Protein AF-A0A2M9BBR5-F1 (afdb_monomer_lite)

Radius of gyration: 17.75 Å; chains: 1; bounding box: 54×24×50 Å

Sequence (136 aa):
MTGSTADRLRLAILVIWIAGFLIGTASHVLDLIAGGADTYGEFPTALRVFWLSLTALDPLTVVLLLFRKRAGIVLGLVVILADIAVNWTVFFTIGGNPLFGVVNQTVFAVVLLATAPALWRWFRSAQEQRRRPPQA

Structure (mmCIF, N/CA/C/O backbone):
data_AF-A0A2M9BBR5-F1
#
_entry.id   AF-A0A2M9BBR5-F1
#
loop_
_atom_site.group_PDB
_atom_site.id
_atom_site.type_symbol
_atom_site.label_atom_id
_atom_site.label_alt_id
_atom_site.label_comp_id
_atom_site.label_asym_id
_atom_site.label_entity_id
_atom_site.label_seq_id
_atom_site.pdbx_PDB_ins_code
_atom_site.Cartn_x
_atom_site.Cartn_y
_atom_site.Cartn_z
_atom_site.occupancy
_atom_site.B_iso_or_equiv
_atom_site.auth_seq_id
_atom_site.auth_comp_id
_atom_site.auth_asym_id
_atom_site.auth_atom_id
_atom_site.pdbx_PDB_model_num
ATOM 1 N N . MET A 1 1 ? -28.497 8.637 16.618 1.00 43.62 1 MET A N 1
ATOM 2 C CA . MET A 1 1 ? -27.734 8.722 15.349 1.00 43.62 1 MET A CA 1
ATOM 3 C C . MET A 1 1 ? -26.355 9.359 15.572 1.00 43.62 1 MET A C 1
ATOM 5 O O . MET A 1 1 ? -26.015 10.345 14.934 1.00 43.62 1 MET A O 1
ATOM 9 N N . THR A 1 2 ? -25.524 8.800 16.456 1.00 47.88 2 THR A N 1
ATOM 10 C CA . THR A 1 2 ? -24.171 9.316 16.734 1.00 47.88 2 THR A CA 1
ATOM 11 C C . THR A 1 2 ? -23.159 8.187 16.604 1.00 47.88 2 THR A C 1
ATOM 13 O O . THR A 1 2 ? -22.698 7.631 17.596 1.00 47.88 2 THR A O 1
ATOM 16 N N . GLY A 1 3 ? -22.790 7.843 15.368 1.00 58.22 3 GLY A N 1
ATOM 17 C CA . GLY A 1 3 ? -21.435 7.336 15.165 1.00 58.22 3 GLY A CA 1
ATOM 18 C C . GLY A 1 3 ? -20.502 8.434 15.668 1.00 58.22 3 GLY A C 1
ATOM 19 O O . GLY A 1 3 ? -20.572 9.564 15.173 1.00 58.22 3 GLY A O 1
ATOM 20 N N . SER A 1 4 ? -19.750 8.155 16.732 1.00 78.75 4 SER A N 1
ATOM 21 C CA . SER A 1 4 ? -18.886 9.147 17.372 1.00 78.75 4 SER A CA 1
ATOM 22 C C . SER A 1 4 ? -17.920 9.726 16.329 1.00 78.75 4 SER A C 1
ATOM 24 O O . SER A 1 4 ? -17.573 9.046 15.363 1.00 78.75 4 SER A O 1
ATOM 26 N N . THR A 1 5 ? -17.454 10.969 16.479 1.00 87.62 5 THR A N 1
ATOM 27 C CA . THR A 1 5 ? -16.432 11.544 15.576 1.00 87.62 5 THR A CA 1
ATOM 28 C C . THR A 1 5 ? -15.226 10.606 15.396 1.00 87.62 5 THR A C 1
ATOM 30 O O . THR A 1 5 ? -14.657 10.534 14.310 1.00 87.62 5 THR A O 1
ATOM 33 N N . ALA A 1 6 ? -14.907 9.801 16.415 1.00 86.44 6 ALA A N 1
ATOM 34 C CA . ALA A 1 6 ? -13.885 8.764 16.348 1.00 86.44 6 ALA A CA 1
ATOM 35 C C . ALA A 1 6 ? -14.209 7.629 15.356 1.00 86.44 6 ALA A C 1
ATOM 37 O O . ALA A 1 6 ? -13.303 7.135 14.691 1.00 86.44 6 ALA A O 1
ATOM 38 N N . ASP A 1 7 ? -15.471 7.217 15.213 1.00 87.81 7 ASP A N 1
ATOM 39 C CA . ASP A 1 7 ? -15.871 6.195 14.236 1.00 87.81 7 ASP A CA 1
ATOM 40 C C . ASP A 1 7 ? -15.806 6.723 12.804 1.00 87.81 7 ASP A C 1
ATOM 42 O O . ASP A 1 7 ? -15.334 6.014 11.916 1.00 87.81 7 ASP A O 1
ATOM 46 N N . ARG A 1 8 ? -16.177 7.994 12.588 1.00 93.12 8 ARG A N 1
ATOM 47 C CA . ARG A 1 8 ? -15.964 8.668 11.295 1.00 93.12 8 ARG A CA 1
ATOM 48 C C . ARG A 1 8 ? -14.480 8.753 10.942 1.00 93.12 8 ARG A C 1
ATOM 50 O O . ARG A 1 8 ? -14.115 8.454 9.812 1.00 93.12 8 ARG A O 1
ATOM 57 N N . LEU A 1 9 ? -13.627 9.087 11.912 1.00 95.19 9 LEU A N 1
ATOM 58 C CA . LEU A 1 9 ? -12.175 9.116 11.719 1.00 95.19 9 LEU A CA 1
ATOM 59 C C . LEU A 1 9 ? -11.618 7.731 11.353 1.00 95.19 9 LEU A C 1
ATOM 61 O O . LEU A 1 9 ? -10.830 7.613 10.423 1.00 95.19 9 LEU A O 1
ATOM 65 N N . ARG A 1 10 ? -12.042 6.668 12.045 1.00 95.69 10 ARG A N 1
ATOM 66 C CA . ARG A 1 10 ? -11.601 5.291 11.749 1.00 95.69 10 ARG A CA 1
ATOM 67 C C . ARG A 1 10 ? -12.072 4.812 10.380 1.00 95.69 10 ARG A C 1
ATOM 69 O O . ARG A 1 10 ? -11.323 4.124 9.692 1.00 95.69 10 ARG A O 1
ATOM 76 N N . LEU A 1 11 ? -13.284 5.194 9.977 1.00 96.19 11 LEU A N 1
ATOM 77 C CA . LEU A 1 11 ? -13.776 4.932 8.630 1.00 96.19 11 LEU A CA 1
ATOM 78 C C . LEU A 1 11 ? -12.943 5.682 7.585 1.00 96.19 11 LEU A C 1
ATOM 80 O O . LEU A 1 11 ? -12.541 5.071 6.604 1.00 96.19 11 LEU A O 1
ATOM 84 N N . ALA A 1 12 ? -12.629 6.959 7.815 1.00 98.06 12 ALA A N 1
ATOM 85 C CA . ALA A 1 12 ? -11.760 7.726 6.925 1.00 98.06 12 ALA A CA 1
ATOM 86 C C . ALA A 1 12 ? -10.369 7.084 6.799 1.00 98.06 12 ALA A C 1
ATOM 88 O O . ALA A 1 12 ? -9.879 6.913 5.689 1.00 98.06 12 ALA A O 1
ATOM 89 N N . ILE A 1 13 ? -9.776 6.635 7.911 1.00 98.12 13 ILE A N 1
ATOM 90 C CA . ILE A 1 13 ? -8.518 5.871 7.911 1.00 98.12 13 ILE A CA 1
ATOM 91 C C . ILE A 1 13 ? -8.648 4.613 7.045 1.00 98.12 13 ILE A C 1
ATOM 93 O O . ILE A 1 13 ? -7.803 4.374 6.190 1.00 98.12 13 ILE A O 1
ATOM 97 N N . LEU A 1 14 ? -9.710 3.821 7.226 1.00 98.38 14 LEU A N 1
ATOM 98 C CA . LEU A 1 14 ? -9.936 2.617 6.423 1.00 98.38 14 LEU A CA 1
ATOM 99 C C . LEU A 1 14 ? -10.073 2.939 4.927 1.00 98.38 14 LEU A C 1
ATOM 101 O O . LEU A 1 14 ? -9.511 2.229 4.099 1.00 98.38 14 LEU A O 1
ATOM 105 N N . VAL A 1 15 ? -10.793 4.008 4.584 1.00 98.50 15 VAL A N 1
ATOM 106 C CA . VAL A 1 15 ? -10.943 4.467 3.196 1.00 98.50 15 VAL A CA 1
ATOM 107 C C . VAL A 1 15 ? -9.597 4.889 2.614 1.00 98.50 15 VAL A C 1
ATOM 109 O O . VAL A 1 15 ? -9.304 4.516 1.486 1.00 98.50 15 VAL A O 1
ATOM 112 N N . ILE A 1 16 ? -8.756 5.591 3.379 1.00 98.56 16 ILE A N 1
ATOM 113 C CA . ILE A 1 16 ? -7.401 5.970 2.950 1.00 98.56 16 ILE A CA 1
ATOM 114 C C . ILE A 1 16 ? -6.551 4.726 2.666 1.00 98.56 16 ILE A C 1
ATOM 116 O O . ILE A 1 16 ? -5.891 4.672 1.632 1.00 98.56 16 ILE A O 1
ATOM 120 N N . TRP A 1 17 ? -6.596 3.709 3.536 1.00 98.62 17 TRP A N 1
ATOM 121 C CA . TRP A 1 17 ? -5.889 2.444 3.301 1.00 98.62 17 TRP A CA 1
ATOM 122 C C . TRP A 1 17 ? -6.363 1.775 2.010 1.00 98.62 17 TRP A C 1
ATOM 124 O O . TRP A 1 17 ? -5.547 1.418 1.169 1.00 98.62 17 TRP A O 1
ATOM 134 N N . ILE A 1 18 ? -7.681 1.631 1.840 1.00 98.75 18 ILE A N 1
ATOM 135 C CA . ILE A 1 18 ? -8.266 1.001 0.650 1.00 98.75 18 ILE A CA 1
ATOM 136 C C . ILE A 1 18 ? -7.886 1.775 -0.613 1.00 98.75 18 ILE A C 1
ATOM 138 O O . ILE A 1 18 ? -7.443 1.172 -1.583 1.00 98.75 18 ILE A O 1
ATOM 142 N N . ALA A 1 19 ? -8.027 3.101 -0.595 1.00 98.69 19 ALA A N 1
ATOM 143 C CA . ALA A 1 19 ? -7.701 3.945 -1.734 1.00 98.69 19 ALA A CA 1
ATOM 144 C C . ALA A 1 19 ? -6.223 3.823 -2.122 1.00 98.69 19 ALA A C 1
ATOM 146 O O . ALA A 1 19 ? -5.933 3.669 -3.301 1.00 98.69 19 ALA A O 1
ATOM 147 N N . GLY A 1 20 ? -5.301 3.822 -1.154 1.00 98.50 20 GLY A N 1
ATOM 148 C CA . GLY A 1 20 ? -3.872 3.680 -1.438 1.00 98.50 20 GLY A CA 1
ATOM 149 C C . GLY A 1 20 ? -3.523 2.357 -2.126 1.00 98.50 20 GLY A C 1
ATOM 150 O O . GLY A 1 20 ? -2.864 2.379 -3.160 1.00 98.50 20 GLY A O 1
ATOM 151 N N . PHE A 1 21 ? -4.040 1.222 -1.636 1.00 98.75 21 PHE A N 1
ATOM 152 C CA . PHE A 1 21 ? -3.832 -0.078 -2.297 1.00 98.75 21 PHE A CA 1
ATOM 153 C C . PHE A 1 21 ? -4.497 -0.154 -3.679 1.00 98.75 21 PHE A C 1
ATOM 155 O O . PHE A 1 21 ? -3.935 -0.723 -4.609 1.00 98.75 21 PHE A O 1
ATOM 162 N N . LEU A 1 22 ? -5.677 0.447 -3.864 1.00 98.62 22 LEU A N 1
ATOM 163 C CA . LEU A 1 22 ? -6.313 0.490 -5.186 1.00 98.62 22 LEU A CA 1
ATOM 164 C C . LEU A 1 22 ? -5.554 1.387 -6.176 1.00 98.62 22 LEU A C 1
ATOM 166 O O . LEU A 1 22 ? -5.513 1.067 -7.360 1.00 98.62 22 LEU A O 1
ATOM 170 N N . ILE A 1 23 ? -4.934 2.475 -5.711 1.00 98.44 23 ILE A N 1
ATOM 171 C CA . ILE A 1 23 ? -4.054 3.320 -6.533 1.00 98.44 23 ILE A CA 1
ATOM 172 C C . ILE A 1 23 ? -2.785 2.547 -6.930 1.00 98.44 23 ILE A C 1
ATOM 174 O O . ILE A 1 23 ? -2.389 2.604 -8.095 1.00 98.44 23 ILE A O 1
ATOM 178 N N . GLY A 1 24 ? -2.186 1.786 -6.004 1.00 97.25 24 GLY A N 1
ATOM 179 C CA . GLY A 1 24 ? -1.071 0.874 -6.298 1.00 97.25 24 GLY A CA 1
ATOM 180 C C . GLY A 1 24 ? -1.447 -0.152 -7.367 1.00 97.25 24 GLY A C 1
ATOM 181 O O . GLY A 1 24 ? -0.839 -0.194 -8.436 1.00 97.25 24 GLY A O 1
ATOM 182 N N . THR A 1 25 ? -2.561 -0.862 -7.154 1.00 98.25 25 THR A N 1
ATOM 183 C CA . THR A 1 25 ? -3.140 -1.797 -8.137 1.00 98.25 25 THR A CA 1
ATOM 184 C C . THR A 1 25 ? -3.320 -1.142 -9.506 1.00 98.25 25 THR A C 1
ATOM 186 O O . THR A 1 25 ? -2.914 -1.705 -10.518 1.00 98.25 25 THR A O 1
ATOM 189 N N . ALA A 1 26 ? -3.942 0.041 -9.554 1.00 98.31 26 ALA A N 1
ATOM 190 C CA . ALA A 1 26 ? -4.204 0.741 -10.806 1.00 98.31 26 ALA A CA 1
ATOM 191 C C . ALA A 1 26 ? -2.905 1.080 -11.544 1.00 98.31 26 ALA A C 1
ATOM 193 O O . ALA A 1 26 ? -2.854 0.929 -12.759 1.00 98.31 26 ALA A O 1
ATOM 194 N N . SER A 1 27 ? -1.855 1.468 -10.818 1.00 96.31 27 SER A N 1
ATOM 195 C CA . SER A 1 27 ? -0.537 1.746 -11.397 1.00 96.31 27 SER A CA 1
ATOM 196 C C . SER A 1 27 ? 0.044 0.494 -12.063 1.00 96.31 27 SER A C 1
ATOM 198 O O . SER A 1 27 ? 0.356 0.529 -13.248 1.00 96.31 27 SER A O 1
ATOM 200 N N . HIS A 1 28 ? 0.058 -0.650 -11.369 1.00 96.69 28 HIS A N 1
ATOM 201 C CA . HIS A 1 28 ? 0.564 -1.906 -11.940 1.00 96.69 28 HIS A CA 1
ATOM 202 C C . HIS A 1 28 ? -0.279 -2.431 -13.108 1.00 96.69 28 HIS A C 1
ATOM 204 O O . HIS A 1 28 ? 0.255 -2.987 -14.066 1.00 96.69 28 HIS A O 1
ATOM 210 N N . VAL A 1 29 ? -1.600 -2.242 -13.063 1.00 98.00 29 VAL A N 1
ATOM 211 C CA . VAL A 1 29 ? -2.480 -2.580 -14.190 1.00 98.00 29 VAL A CA 1
ATOM 212 C C . VAL A 1 29 ? -2.187 -1.687 -15.395 1.00 98.00 29 VAL A C 1
ATOM 214 O O . VAL A 1 29 ? -2.141 -2.192 -16.513 1.00 98.00 29 VAL A O 1
ATOM 217 N N . LEU A 1 30 ? -1.977 -0.384 -15.193 1.00 97.69 30 LEU A N 1
ATOM 218 C CA . LEU A 1 30 ? -1.622 0.538 -16.274 1.00 97.69 30 LEU A CA 1
ATOM 219 C C . LEU A 1 30 ? -0.261 0.187 -16.884 1.00 97.69 30 LEU A C 1
ATOM 221 O O . LEU A 1 30 ? -0.155 0.146 -18.109 1.00 97.69 30 LEU A O 1
ATOM 225 N N . ASP A 1 31 ? 0.730 -0.156 -16.062 1.00 95.94 31 ASP A N 1
ATOM 226 C CA . ASP A 1 31 ? 2.035 -0.637 -16.529 1.00 95.94 31 ASP A CA 1
ATOM 227 C C . ASP A 1 31 ? 1.905 -1.944 -17.327 1.00 95.94 31 ASP A C 1
ATOM 229 O O . ASP A 1 31 ? 2.563 -2.128 -18.354 1.00 95.94 31 ASP A O 1
ATOM 233 N N . LEU A 1 32 ? 1.029 -2.858 -16.891 1.00 96.19 32 LEU A N 1
ATOM 234 C CA . LEU A 1 32 ? 0.759 -4.110 -17.599 1.00 96.19 32 LEU A CA 1
ATOM 235 C C . LEU A 1 32 ? 0.062 -3.875 -18.944 1.00 96.19 32 LEU A C 1
ATOM 237 O O . LEU A 1 32 ? 0.391 -4.520 -19.935 1.00 96.19 32 LEU A O 1
ATOM 241 N N . ILE A 1 33 ? -0.888 -2.941 -18.998 1.00 97.50 33 ILE A N 1
ATOM 242 C CA . ILE A 1 33 ? -1.557 -2.550 -20.245 1.00 97.50 33 ILE A CA 1
ATOM 243 C C . ILE A 1 33 ? -0.557 -1.898 -21.208 1.00 97.50 33 ILE A C 1
ATOM 245 O O . ILE A 1 33 ? -0.606 -2.172 -22.405 1.00 97.50 33 ILE A O 1
ATOM 249 N N . ALA A 1 34 ? 0.342 -1.052 -20.699 1.00 95.88 34 ALA A N 1
ATOM 250 C CA . ALA A 1 34 ? 1.319 -0.331 -21.509 1.00 95.88 34 ALA A CA 1
ATOM 251 C C . ALA A 1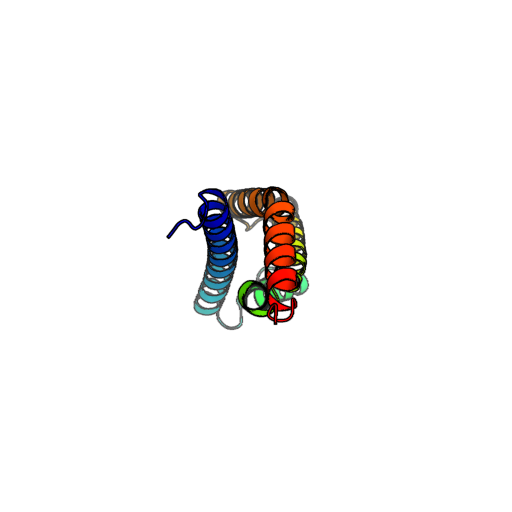 34 ? 2.463 -1.227 -22.018 1.00 95.88 34 ALA A C 1
ATOM 253 O O . ALA A 1 34 ? 2.851 -1.113 -23.178 1.00 95.88 34 ALA A O 1
ATOM 254 N N . GLY A 1 35 ? 2.998 -2.108 -21.166 1.00 93.19 35 GLY A N 1
ATOM 255 C CA . GLY A 1 35 ? 4.145 -2.972 -21.482 1.00 93.19 35 GLY A CA 1
ATOM 256 C C . GLY A 1 35 ? 3.785 -4.380 -21.974 1.00 93.19 35 GLY A C 1
ATOM 257 O O . GLY A 1 35 ? 4.624 -5.072 -22.552 1.00 93.19 35 GLY A O 1
ATOM 258 N N . GLY A 1 36 ? 2.542 -4.828 -21.782 1.00 94.19 36 GLY A N 1
ATOM 259 C CA . GLY A 1 36 ? 2.090 -6.158 -22.186 1.00 94.19 36 GLY A CA 1
ATOM 260 C C . GLY A 1 36 ? 2.908 -7.285 -21.542 1.00 94.19 36 GLY A C 1
ATOM 261 O O . GLY A 1 36 ? 3.103 -7.335 -20.332 1.00 94.19 36 GLY A O 1
ATOM 262 N N . ALA A 1 37 ? 3.387 -8.228 -22.356 1.00 89.69 37 ALA A N 1
ATOM 263 C CA . ALA A 1 37 ? 4.205 -9.345 -21.871 1.00 89.69 37 ALA A CA 1
ATOM 264 C C . ALA A 1 37 ? 5.619 -8.926 -21.419 1.00 89.69 37 ALA A C 1
ATOM 266 O O . ALA A 1 37 ? 6.284 -9.700 -20.727 1.00 89.69 37 ALA A O 1
ATOM 267 N N . ASP A 1 38 ? 6.064 -7.728 -21.807 1.00 93.38 38 ASP A N 1
ATOM 268 C CA . ASP A 1 38 ? 7.400 -7.203 -21.519 1.00 93.38 38 ASP A CA 1
ATOM 269 C C . ASP A 1 38 ? 7.394 -6.132 -20.417 1.00 93.38 38 ASP A C 1
ATOM 271 O O . ASP A 1 38 ? 8.383 -5.438 -20.206 1.00 93.38 38 ASP A O 1
ATOM 275 N N . THR A 1 39 ? 6.288 -5.987 -19.677 1.00 95.31 39 THR A N 1
ATOM 276 C CA . THR A 1 39 ? 6.212 -5.059 -18.542 1.00 95.31 39 THR A CA 1
ATOM 277 C C . THR A 1 39 ? 7.350 -5.318 -17.547 1.00 95.31 39 THR A C 1
ATOM 279 O O . THR A 1 39 ? 7.509 -6.435 -17.045 1.00 95.31 39 THR A O 1
ATOM 282 N N . TYR A 1 40 ? 8.129 -4.269 -17.258 1.00 95.19 40 TYR A N 1
ATOM 283 C CA . TYR A 1 40 ? 9.345 -4.292 -16.433 1.00 95.19 40 TYR A CA 1
ATOM 284 C C . TYR A 1 40 ? 10.484 -5.174 -16.988 1.00 95.19 40 TYR A C 1
ATOM 286 O O . TYR A 1 40 ? 11.311 -5.669 -16.216 1.00 95.19 40 TYR A O 1
ATOM 294 N N . GLY A 1 41 ? 10.522 -5.426 -18.301 1.00 94.94 41 GLY A N 1
ATOM 295 C CA . GLY A 1 41 ? 11.523 -6.270 -18.966 1.00 94.94 41 GLY A CA 1
ATOM 296 C C . GLY A 1 41 ? 12.964 -5.769 -18.823 1.00 94.94 41 GLY A C 1
ATOM 297 O O . GLY A 1 41 ? 13.903 -6.564 -18.860 1.00 94.94 41 GLY A O 1
ATOM 298 N N . GLU A 1 42 ? 13.148 -4.474 -18.573 1.00 94.00 42 GLU A N 1
ATOM 299 C CA . GLU A 1 42 ? 14.439 -3.839 -18.312 1.00 94.00 42 GLU A CA 1
ATOM 300 C C . GLU A 1 42 ? 15.013 -4.130 -16.911 1.00 94.00 42 GLU A C 1
ATOM 302 O O . GLU A 1 42 ? 16.170 -3.806 -16.636 1.00 94.00 42 GLU A O 1
ATOM 307 N N . PHE A 1 43 ? 14.238 -4.767 -16.026 1.00 96.75 43 PHE A N 1
ATOM 308 C CA . PHE A 1 43 ? 14.639 -5.060 -14.652 1.00 96.75 43 PHE A CA 1
ATOM 309 C C . PHE A 1 43 ? 14.915 -6.554 -14.410 1.00 96.75 43 PHE A C 1
ATOM 311 O O . PHE A 1 43 ? 14.326 -7.425 -15.053 1.00 96.75 43 PHE A O 1
ATOM 318 N N . PRO A 1 44 ? 15.765 -6.891 -13.416 1.00 96.69 44 PRO A N 1
ATOM 319 C CA . PRO A 1 44 ? 15.931 -8.259 -12.935 1.00 96.69 44 PRO A CA 1
ATOM 320 C C . PRO A 1 44 ? 14.603 -8.995 -12.711 1.00 96.69 44 PRO A C 1
ATOM 322 O O . PRO A 1 44 ? 13.679 -8.460 -12.097 1.00 96.69 44 PRO A O 1
ATOM 325 N N . THR A 1 45 ? 14.540 -10.271 -13.110 1.00 96.75 45 THR A N 1
ATOM 326 C CA . THR A 1 45 ? 13.319 -11.098 -13.058 1.00 96.75 45 THR A CA 1
ATOM 327 C C . THR A 1 45 ? 12.615 -11.073 -11.699 1.00 96.75 45 THR A C 1
ATOM 329 O O . THR A 1 45 ? 11.388 -11.061 -11.644 1.00 96.75 45 THR A O 1
ATOM 332 N N . ALA A 1 46 ? 13.371 -11.042 -10.598 1.00 96.94 46 ALA A N 1
ATOM 333 C CA . ALA A 1 46 ? 12.807 -10.977 -9.251 1.00 96.94 46 ALA A CA 1
ATOM 334 C C . ALA A 1 46 ? 11.997 -9.690 -9.004 1.00 96.94 46 ALA A C 1
ATOM 336 O O . ALA A 1 46 ? 10.935 -9.758 -8.391 1.00 96.94 46 ALA A O 1
ATOM 337 N N . LEU A 1 47 ? 12.456 -8.542 -9.517 1.00 97.75 47 LEU A N 1
ATOM 338 C CA . LEU A 1 47 ? 11.741 -7.266 -9.411 1.00 97.75 47 LEU A CA 1
ATOM 339 C C . LEU A 1 47 ? 10.471 -7.280 -10.256 1.00 97.75 47 LEU A C 1
ATOM 341 O O . LEU A 1 47 ? 9.407 -6.913 -9.768 1.00 97.75 47 LEU A O 1
ATOM 345 N N . ARG A 1 48 ? 10.553 -7.808 -11.483 1.00 97.00 48 ARG A N 1
ATOM 346 C CA . ARG A 1 48 ? 9.379 -7.979 -12.345 1.00 97.00 48 ARG A CA 1
ATOM 347 C C . ARG A 1 48 ? 8.307 -8.832 -11.672 1.00 97.00 48 ARG A C 1
ATOM 349 O O . ARG A 1 4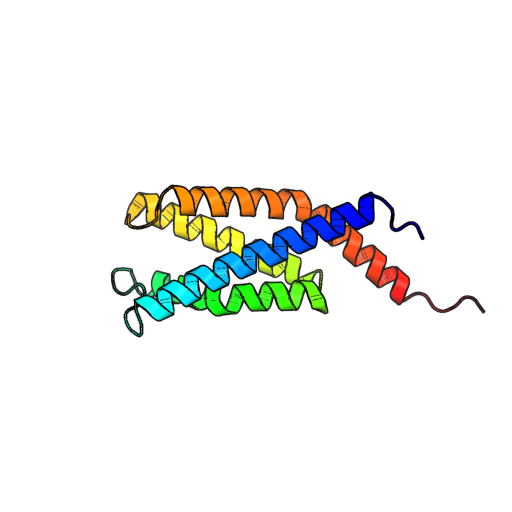8 ? 7.142 -8.451 -11.645 1.00 97.00 48 ARG A O 1
ATOM 356 N N . VAL A 1 49 ? 8.694 -9.978 -11.108 1.00 97.75 49 VAL A N 1
ATOM 357 C CA . VAL A 1 49 ? 7.767 -10.851 -10.369 1.00 97.75 49 VAL A CA 1
ATOM 358 C C . VAL A 1 49 ? 7.187 -10.128 -9.156 1.00 97.75 49 VAL A C 1
ATOM 360 O O . VAL A 1 49 ? 5.987 -10.239 -8.912 1.00 97.75 49 VAL A O 1
ATOM 363 N N . PHE A 1 50 ? 8.008 -9.374 -8.423 1.00 98.31 50 PHE A N 1
ATOM 364 C CA . PHE A 1 50 ? 7.556 -8.590 -7.280 1.00 98.31 50 PHE A CA 1
ATOM 365 C C . PHE A 1 50 ? 6.484 -7.568 -7.681 1.00 98.31 50 PHE A C 1
ATOM 367 O O . PHE A 1 50 ? 5.365 -7.662 -7.181 1.00 98.31 50 PHE A O 1
ATOM 374 N N . TRP A 1 51 ? 6.759 -6.668 -8.628 1.00 97.88 51 TRP A N 1
ATOM 375 C CA . TRP A 1 51 ? 5.790 -5.646 -9.041 1.00 97.88 51 TRP A CA 1
ATOM 376 C C . TRP A 1 51 ? 4.534 -6.241 -9.684 1.00 97.88 51 TRP A C 1
ATOM 378 O O . TRP A 1 51 ? 3.427 -5.815 -9.373 1.00 97.88 51 TRP A O 1
ATOM 388 N N . LEU A 1 52 ? 4.660 -7.297 -10.497 1.00 97.50 52 LEU A N 1
ATOM 389 C CA . LEU A 1 52 ? 3.486 -8.001 -11.027 1.00 97.50 52 LEU A CA 1
ATOM 390 C C . LEU A 1 52 ? 2.638 -8.640 -9.920 1.00 97.50 52 LEU A C 1
ATOM 392 O O . LEU A 1 52 ? 1.413 -8.688 -10.036 1.00 97.50 52 LEU A O 1
ATOM 396 N N . SER A 1 53 ? 3.261 -9.128 -8.842 1.00 98.38 53 SER A N 1
ATOM 397 C CA . SER A 1 53 ? 2.526 -9.710 -7.717 1.00 98.38 53 SER A CA 1
ATOM 398 C C . SER A 1 53 ? 1.673 -8.679 -6.973 1.00 98.38 53 SER A C 1
ATOM 400 O O . SER A 1 53 ? 0.615 -9.039 -6.453 1.00 98.38 53 SER A O 1
ATOM 402 N N . LEU A 1 54 ? 2.065 -7.399 -6.976 1.00 98.44 54 LEU A N 1
ATOM 403 C CA . LEU A 1 54 ? 1.314 -6.318 -6.329 1.00 98.44 54 LEU A CA 1
ATOM 404 C C . LEU A 1 54 ? -0.062 -6.106 -6.974 1.00 98.44 54 LEU A C 1
ATOM 406 O O . LEU A 1 54 ? -1.034 -5.875 -6.257 1.00 98.44 54 LEU A O 1
ATOM 410 N N . THR A 1 55 ? -0.200 -6.367 -8.280 1.00 97.94 55 THR A N 1
ATOM 411 C CA . THR A 1 55 ? -1.497 -6.412 -8.987 1.00 97.94 55 THR A CA 1
ATOM 412 C C . THR A 1 55 ? -2.508 -7.360 -8.328 1.00 97.94 55 THR A C 1
ATOM 414 O O . THR A 1 55 ? -3.715 -7.158 -8.446 1.00 97.94 55 THR A O 1
ATOM 417 N N . ALA A 1 56 ? -2.041 -8.395 -7.619 1.00 98.31 56 ALA A N 1
ATOM 418 C CA . ALA A 1 56 ? -2.884 -9.338 -6.883 1.00 98.31 56 ALA A CA 1
ATOM 419 C C . ALA A 1 56 ? -2.870 -9.105 -5.361 1.00 98.31 56 ALA A C 1
ATOM 421 O O . ALA A 1 56 ? -3.910 -9.241 -4.707 1.00 98.31 56 ALA A O 1
ATOM 422 N N . LEU A 1 57 ? -1.717 -8.761 -4.781 1.00 98.75 57 LEU A N 1
ATOM 423 C CA . LEU A 1 57 ? -1.563 -8.568 -3.336 1.00 98.75 57 LEU A CA 1
ATOM 424 C C . LEU A 1 57 ? -2.305 -7.329 -2.823 1.00 98.75 57 LEU A C 1
ATOM 426 O O . LEU A 1 57 ? -2.870 -7.374 -1.725 1.00 98.75 57 LEU A O 1
ATOM 430 N N . ASP A 1 58 ? -2.377 -6.262 -3.615 1.00 98.62 58 ASP A N 1
ATOM 431 C CA . ASP A 1 58 ? -3.083 -5.040 -3.237 1.00 98.62 58 ASP A CA 1
ATOM 432 C C . ASP A 1 58 ? -4.608 -5.256 -3.174 1.00 98.62 58 ASP A C 1
ATOM 434 O O . ASP A 1 58 ? -5.203 -5.008 -2.114 1.00 98.62 58 ASP A O 1
ATOM 438 N N . PRO A 1 59 ? -5.280 -5.821 -4.205 1.00 98.62 59 PRO A N 1
ATOM 439 C CA . PRO A 1 59 ? -6.695 -6.175 -4.103 1.00 98.62 59 PRO A CA 1
ATOM 440 C C . PRO A 1 59 ? -6.968 -7.200 -3.007 1.00 98.62 59 PRO A C 1
ATOM 442 O O . PRO A 1 59 ? -7.977 -7.097 -2.307 1.00 98.62 59 PRO A O 1
ATOM 445 N N . LEU A 1 60 ? -6.071 -8.172 -2.809 1.00 98.75 60 LEU A N 1
ATOM 446 C CA . LEU A 1 60 ? -6.197 -9.128 -1.712 1.00 98.75 60 LEU A CA 1
ATOM 447 C C . LEU A 1 60 ? -6.166 -8.416 -0.355 1.00 98.75 60 LEU A C 1
ATOM 449 O O . LEU A 1 60 ? -6.974 -8.732 0.520 1.00 98.75 60 LEU A O 1
ATOM 453 N N . THR A 1 61 ? -5.295 -7.422 -0.186 1.00 98.75 61 THR A N 1
ATOM 454 C CA . THR A 1 61 ? -5.251 -6.583 1.016 1.00 98.75 61 THR A CA 1
ATOM 455 C C . THR A 1 61 ? -6.573 -5.853 1.227 1.00 98.75 61 THR A C 1
ATOM 457 O O . THR A 1 61 ? -7.121 -5.902 2.329 1.00 98.75 61 THR A O 1
ATOM 460 N N . VAL A 1 62 ? -7.144 -5.255 0.178 1.00 98.75 62 VAL A N 1
ATOM 461 C CA . VAL A 1 62 ? -8.458 -4.590 0.232 1.00 98.75 62 VAL A CA 1
ATOM 462 C C . VAL A 1 62 ? -9.563 -5.569 0.639 1.00 98.75 62 VAL A C 1
ATOM 464 O O . VAL A 1 62 ? -10.313 -5.306 1.583 1.00 98.75 62 VAL A O 1
ATOM 467 N N . VAL A 1 63 ? -9.637 -6.734 -0.008 1.00 98.69 63 VAL A N 1
ATOM 468 C CA . VAL A 1 63 ? -10.600 -7.798 0.321 1.00 98.69 63 VAL A CA 1
ATOM 469 C C . VAL A 1 63 ? -10.439 -8.222 1.783 1.00 98.69 63 VAL A C 1
ATOM 471 O O . VAL A 1 63 ? -11.415 -8.297 2.537 1.00 98.69 63 VAL A O 1
ATOM 474 N N . LEU A 1 64 ? -9.208 -8.447 2.240 1.00 98.44 64 LEU A N 1
ATOM 475 C CA . LEU A 1 64 ? -8.957 -8.809 3.627 1.00 98.44 64 LEU A CA 1
ATOM 476 C C . LEU A 1 64 ? -9.313 -7.675 4.588 1.00 98.44 64 LEU A C 1
ATOM 478 O O . LEU A 1 64 ? -9.862 -7.982 5.637 1.00 98.44 64 LEU A O 1
ATOM 482 N N . LEU A 1 65 ? -9.086 -6.399 4.272 1.00 98.25 65 LEU A N 1
ATOM 483 C CA . LEU A 1 65 ? -9.494 -5.271 5.120 1.00 98.25 65 LEU A CA 1
ATOM 484 C C . LEU A 1 65 ? -11.018 -5.223 5.311 1.00 98.25 65 LEU A C 1
ATOM 486 O O . LEU A 1 65 ? -11.491 -4.972 6.423 1.00 98.25 65 LEU A O 1
ATOM 490 N N . LEU A 1 66 ? -11.783 -5.535 4.262 1.00 97.50 66 LEU A N 1
ATOM 491 C CA . LEU A 1 66 ? -13.248 -5.535 4.290 1.00 97.50 66 LEU A CA 1
ATOM 492 C C . LEU A 1 66 ? -13.825 -6.743 5.043 1.00 97.50 66 LEU A C 1
ATOM 494 O O . LEU A 1 66 ? -14.700 -6.588 5.900 1.00 97.50 66 LEU A O 1
ATOM 498 N N . PHE A 1 67 ? -13.316 -7.946 4.765 1.00 96.62 67 PHE A N 1
ATOM 499 C CA . PHE A 1 67 ? -13.939 -9.191 5.233 1.00 96.62 67 PHE A CA 1
ATOM 500 C C . PHE A 1 67 ? -13.209 -9.848 6.404 1.00 96.62 67 PHE A C 1
ATOM 502 O O . PHE A 1 67 ? -13.841 -10.426 7.290 1.00 96.62 67 PHE A O 1
ATOM 509 N N . ARG A 1 68 ? -11.877 -9.751 6.444 1.00 93.94 68 ARG A N 1
ATOM 510 C CA . ARG A 1 68 ? -11.021 -10.376 7.470 1.00 93.94 68 ARG A CA 1
ATOM 511 C C . ARG A 1 68 ? -10.205 -9.371 8.283 1.00 93.94 68 ARG A C 1
ATOM 513 O O . ARG A 1 68 ? -9.318 -9.772 9.031 1.00 93.94 68 ARG A O 1
ATOM 520 N N . LYS A 1 69 ? -10.567 -8.088 8.200 1.00 94.69 69 LYS A N 1
ATOM 521 C CA . LYS A 1 69 ? -10.167 -6.938 9.016 1.00 94.69 69 LYS A CA 1
ATOM 522 C C . LYS A 1 69 ? -8.702 -6.963 9.461 1.00 94.69 69 LYS A C 1
ATOM 524 O O . LYS A 1 69 ? -7.835 -6.424 8.785 1.00 94.69 69 LYS A O 1
ATOM 529 N N . ARG A 1 70 ? -8.409 -7.626 10.583 1.00 96.56 70 ARG A N 1
ATOM 530 C CA . ARG A 1 70 ? -7.052 -7.765 11.134 1.00 96.56 70 ARG A CA 1
ATOM 531 C C . ARG A 1 70 ? -6.069 -8.445 10.179 1.00 96.56 70 ARG A C 1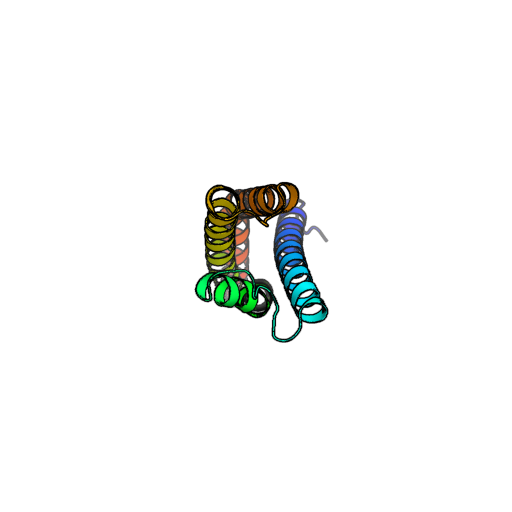
ATOM 533 O O . ARG A 1 70 ? -4.930 -8.008 10.107 1.00 96.56 70 ARG A O 1
ATOM 540 N N . ALA A 1 71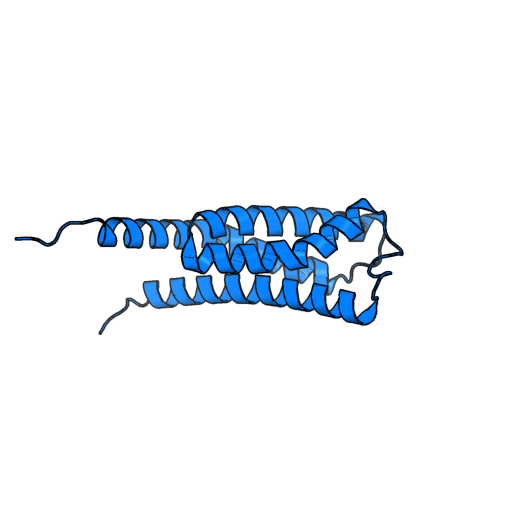 ? -6.502 -9.464 9.437 1.00 97.94 71 ALA A N 1
ATOM 541 C CA . ALA A 1 71 ? -5.660 -10.095 8.422 1.00 97.94 71 ALA A CA 1
ATOM 542 C C . ALA A 1 71 ? -5.271 -9.095 7.321 1.00 97.94 71 ALA A C 1
ATOM 544 O O . ALA A 1 71 ? -4.130 -9.098 6.877 1.00 97.94 71 ALA A O 1
ATOM 545 N N . GLY A 1 72 ? -6.188 -8.193 6.948 1.00 98.38 72 GLY A N 1
ATOM 546 C CA . GLY A 1 72 ? -5.909 -7.116 5.996 1.00 98.38 72 GLY A CA 1
ATOM 547 C C . GLY A 1 72 ? -4.909 -6.098 6.533 1.00 98.38 72 GLY A C 1
ATOM 548 O O . GLY A 1 72 ? -4.050 -5.652 5.787 1.00 98.38 72 GLY A O 1
ATOM 549 N N . ILE A 1 73 ? -4.952 -5.790 7.836 1.00 98.62 73 ILE A N 1
ATOM 550 C CA . ILE A 1 73 ? -3.939 -4.931 8.471 1.00 98.62 73 ILE A CA 1
ATOM 551 C C . ILE A 1 73 ? -2.550 -5.568 8.367 1.00 98.62 73 ILE A C 1
ATOM 553 O O . ILE A 1 73 ? -1.605 -4.897 7.970 1.00 98.62 73 ILE A O 1
ATOM 557 N N . VAL A 1 74 ? -2.427 -6.854 8.711 1.00 98.75 74 VAL A N 1
ATOM 558 C CA . VAL A 1 74 ? -1.137 -7.560 8.661 1.00 98.75 74 VAL A CA 1
ATOM 559 C C . VAL A 1 74 ? -0.603 -7.611 7.234 1.00 98.75 74 VAL A C 1
ATOM 561 O O . VAL A 1 74 ? 0.538 -7.216 7.016 1.00 98.75 74 VAL A O 1
ATOM 564 N N . LEU A 1 75 ? -1.421 -8.052 6.270 1.00 98.81 75 LEU A N 1
ATOM 565 C CA . LEU A 1 75 ? -0.982 -8.136 4.879 1.00 98.81 75 LEU A CA 1
ATOM 566 C C . LEU A 1 75 ? -0.603 -6.756 4.334 1.00 98.81 75 LEU A C 1
ATOM 568 O O . LEU A 1 75 ? 0.463 -6.624 3.750 1.00 98.81 75 LEU A O 1
ATOM 572 N N . GLY A 1 76 ? -1.411 -5.727 4.599 1.00 98.75 76 GLY A N 1
ATOM 573 C CA . GLY A 1 76 ? -1.124 -4.376 4.128 1.00 98.75 76 GLY A CA 1
ATOM 574 C C . GLY A 1 76 ? 0.196 -3.821 4.661 1.00 98.75 76 GLY A C 1
ATOM 575 O O . GLY A 1 76 ? 0.946 -3.214 3.906 1.00 98.75 76 GLY A O 1
ATOM 576 N N . LEU A 1 77 ? 0.528 -4.079 5.932 1.00 98.88 77 LEU A N 1
ATOM 577 C CA . LEU A 1 77 ? 1.828 -3.694 6.490 1.00 98.88 77 LEU A CA 1
ATOM 578 C C . LEU A 1 77 ? 2.988 -4.467 5.852 1.00 98.88 77 LEU A C 1
ATOM 580 O O . LEU A 1 77 ? 4.023 -3.875 5.572 1.00 98.88 77 LEU A O 1
ATOM 584 N N . VAL A 1 78 ? 2.825 -5.768 5.607 1.00 98.81 78 VAL A N 1
ATOM 585 C CA . VAL A 1 78 ? 3.855 -6.577 4.936 1.00 98.81 78 VAL A CA 1
ATOM 586 C C . VAL A 1 78 ? 4.096 -6.078 3.511 1.00 98.81 78 VAL A C 1
ATOM 588 O O . VAL A 1 78 ? 5.247 -5.867 3.137 1.00 98.81 78 VAL A O 1
ATOM 591 N N . VAL A 1 79 ? 3.025 -5.849 2.747 1.00 98.81 79 VAL A N 1
ATOM 592 C CA . VAL A 1 79 ? 3.094 -5.371 1.361 1.00 98.81 79 VAL A CA 1
ATOM 593 C C . VAL A 1 79 ? 3.781 -4.013 1.296 1.00 98.81 79 VAL A C 1
ATOM 595 O O . VAL A 1 79 ? 4.786 -3.888 0.605 1.00 98.81 79 VAL A O 1
ATOM 598 N N . ILE A 1 80 ? 3.312 -3.020 2.062 1.00 98.81 80 ILE A N 1
ATOM 599 C CA . ILE A 1 80 ? 3.872 -1.667 1.962 1.00 98.81 80 ILE A CA 1
ATOM 600 C C . ILE A 1 80 ? 5.333 -1.606 2.420 1.00 98.81 80 ILE A C 1
ATOM 602 O O . ILE A 1 80 ? 6.124 -0.874 1.839 1.00 98.81 80 ILE A O 1
ATOM 606 N N . LEU A 1 81 ? 5.724 -2.384 3.437 1.00 98.88 81 LEU A N 1
ATOM 607 C CA . LEU A 1 81 ? 7.112 -2.412 3.905 1.00 98.88 81 LEU A CA 1
ATOM 608 C C . LEU A 1 81 ? 8.046 -3.078 2.891 1.00 98.88 81 LEU A C 1
ATOM 610 O O . LEU A 1 81 ? 9.161 -2.597 2.690 1.00 98.88 81 LEU A O 1
ATOM 614 N N . ALA A 1 82 ? 7.599 -4.162 2.251 1.00 98.75 82 ALA A N 1
ATOM 615 C CA . ALA A 1 82 ? 8.352 -4.791 1.172 1.00 98.75 82 ALA A CA 1
ATOM 616 C C . ALA A 1 82 ? 8.488 -3.839 -0.025 1.00 98.75 82 ALA A C 1
ATOM 618 O O . ALA A 1 82 ? 9.589 -3.662 -0.539 1.00 98.75 82 ALA A O 1
ATOM 619 N N . ASP A 1 83 ? 7.394 -3.181 -0.410 1.00 98.50 83 ASP A N 1
ATOM 620 C CA . ASP A 1 83 ? 7.348 -2.264 -1.546 1.00 98.50 83 ASP A CA 1
ATOM 621 C C . ASP A 1 83 ? 8.292 -1.074 -1.368 1.00 98.50 83 ASP A C 1
ATOM 623 O O . ASP A 1 83 ? 9.174 -0.857 -2.200 1.00 98.50 83 ASP A O 1
ATOM 627 N N . ILE A 1 84 ? 8.230 -0.373 -0.227 1.00 98.62 84 ILE A N 1
ATOM 628 C CA . ILE A 1 84 ? 9.157 0.739 0.015 1.00 98.62 84 ILE A CA 1
ATOM 629 C C . ILE A 1 84 ? 10.616 0.274 0.061 1.00 98.62 84 ILE A C 1
ATOM 631 O O . ILE A 1 84 ? 11.487 0.983 -0.439 1.00 98.62 84 ILE A O 1
ATOM 635 N N . ALA A 1 85 ? 10.901 -0.907 0.620 1.00 98.69 85 ALA A N 1
ATOM 636 C CA . ALA A 1 85 ? 12.263 -1.430 0.694 1.00 98.69 85 ALA A CA 1
ATOM 637 C C . ALA A 1 85 ? 12.818 -1.743 -0.703 1.00 98.69 85 ALA A C 1
ATOM 639 O O . ALA A 1 85 ? 13.935 -1.332 -1.031 1.00 98.69 85 ALA A O 1
ATOM 640 N N . VAL A 1 86 ? 12.027 -2.418 -1.542 1.00 98.56 86 VAL A N 1
ATOM 641 C CA . VAL A 1 86 ? 12.393 -2.735 -2.926 1.00 98.56 86 VAL A CA 1
ATOM 642 C C . VAL A 1 86 ? 12.574 -1.451 -3.728 1.00 98.56 86 VAL A C 1
ATOM 644 O O . VAL A 1 86 ? 13.622 -1.245 -4.335 1.00 98.56 86 VAL A O 1
ATOM 647 N N . ASN A 1 87 ? 11.603 -0.545 -3.681 1.00 98.31 87 ASN A N 1
ATOM 648 C CA . ASN A 1 87 ? 11.596 0.627 -4.546 1.00 98.31 87 ASN A CA 1
ATOM 649 C C . ASN A 1 87 ? 12.658 1.668 -4.168 1.00 98.31 87 ASN A C 1
ATOM 651 O O . ASN A 1 87 ? 13.227 2.283 -5.071 1.00 98.31 87 ASN A O 1
ATOM 655 N N . TRP A 1 88 ? 12.988 1.835 -2.880 1.00 98.56 88 TRP A N 1
ATOM 656 C CA . TRP A 1 88 ? 14.154 2.634 -2.478 1.00 98.56 88 TRP A CA 1
ATOM 657 C C . TRP A 1 88 ? 15.472 1.974 -2.889 1.00 98.56 88 TRP A C 1
ATOM 659 O O . TRP A 1 88 ? 16.383 2.664 -3.342 1.00 98.56 88 TRP A O 1
ATOM 669 N N . THR A 1 89 ? 15.573 0.645 -2.792 1.00 98.31 89 THR A N 1
ATOM 670 C CA . THR A 1 89 ? 16.767 -0.083 -3.250 1.00 98.31 89 THR A CA 1
ATOM 671 C C . THR A 1 89 ? 16.981 0.111 -4.748 1.00 98.31 89 THR A C 1
ATOM 673 O O . THR A 1 89 ? 18.080 0.470 -5.171 1.00 98.31 89 THR A O 1
ATOM 676 N N . VAL A 1 90 ? 15.928 -0.050 -5.552 1.00 98.12 90 VAL A N 1
ATOM 677 C CA . VAL A 1 90 ? 15.966 0.184 -7.002 1.00 98.12 90 VAL A CA 1
ATOM 678 C C . VAL A 1 90 ? 16.339 1.633 -7.301 1.00 98.12 90 VAL A C 1
ATOM 680 O O . VAL A 1 90 ? 17.237 1.863 -8.106 1.00 98.12 90 VAL A O 1
ATOM 683 N N . PHE A 1 91 ? 15.740 2.603 -6.602 1.00 98.12 91 PHE A N 1
ATOM 684 C CA . PHE A 1 91 ? 16.041 4.027 -6.775 1.00 98.12 91 PHE A CA 1
ATOM 685 C C . PHE A 1 91 ? 17.532 4.350 -6.594 1.00 98.12 91 PHE A C 1
ATOM 687 O O . PHE A 1 91 ? 18.095 5.087 -7.398 1.00 98.12 91 PHE A O 1
ATOM 694 N N . PHE A 1 92 ? 18.182 3.786 -5.571 1.00 98.00 92 PHE A N 1
ATOM 695 C CA . PHE A 1 92 ? 19.592 4.068 -5.286 1.00 98.00 92 PHE A CA 1
ATOM 696 C C . PHE A 1 92 ? 20.591 3.223 -6.082 1.00 98.00 92 PHE A C 1
ATOM 698 O O . PHE A 1 92 ? 21.734 3.649 -6.230 1.00 98.00 92 PHE A O 1
ATOM 705 N N . THR A 1 93 ? 20.208 2.032 -6.553 1.00 97.50 93 THR A N 1
ATOM 706 C CA . THR A 1 93 ? 21.168 1.072 -7.135 1.00 97.50 93 THR A CA 1
ATOM 707 C C . THR A 1 93 ? 21.006 0.838 -8.634 1.00 97.50 93 THR A C 1
ATOM 709 O O . THR A 1 93 ? 22.007 0.615 -9.309 1.00 97.50 93 THR A O 1
ATOM 712 N N . ILE A 1 94 ? 19.780 0.890 -9.163 1.00 95.88 94 ILE A N 1
ATOM 713 C CA . ILE A 1 94 ? 19.472 0.585 -10.572 1.00 95.88 94 ILE A CA 1
ATOM 714 C C . ILE A 1 94 ? 18.986 1.840 -11.312 1.00 95.88 94 ILE A C 1
ATOM 716 O O . ILE A 1 94 ? 19.321 2.042 -12.475 1.00 95.88 94 ILE A O 1
ATOM 720 N N . GLY A 1 95 ? 18.231 2.708 -10.637 1.00 92.94 95 GLY A N 1
ATOM 72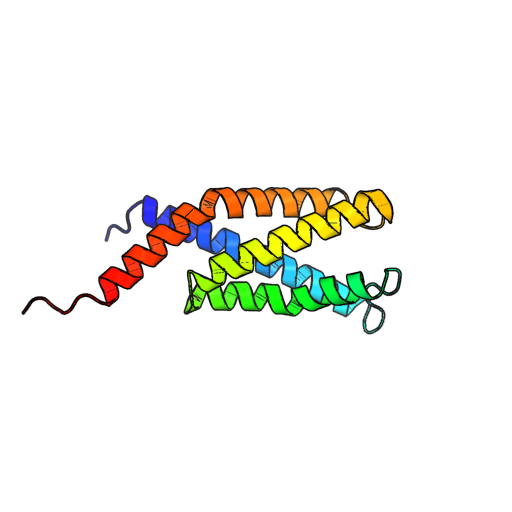1 C CA . GLY A 1 95 ? 17.503 3.807 -11.268 1.00 92.94 95 GLY A CA 1
ATOM 722 C C . GLY A 1 95 ? 16.185 3.345 -11.902 1.00 92.94 95 GLY A C 1
ATOM 723 O O . GLY A 1 95 ? 15.760 2.206 -11.732 1.00 92.94 95 GLY A O 1
ATOM 724 N N . GLY A 1 96 ? 15.493 4.259 -12.587 1.00 90.06 96 GLY A N 1
ATOM 725 C CA . GLY A 1 96 ? 14.198 4.004 -13.242 1.00 90.06 96 GLY A CA 1
ATOM 726 C C . GLY A 1 96 ? 12.975 4.366 -12.393 1.00 90.06 96 GLY A C 1
ATOM 727 O O . GLY A 1 96 ? 11.983 4.852 -12.929 1.00 90.06 96 GLY A O 1
ATOM 728 N N . ASN A 1 97 ? 13.068 4.257 -11.064 1.00 91.94 97 ASN A N 1
ATOM 729 C CA . ASN A 1 97 ? 11.989 4.691 -10.177 1.00 91.94 97 ASN A CA 1
ATOM 730 C C . ASN A 1 97 ? 11.944 6.229 -10.056 1.00 91.94 97 ASN A C 1
ATOM 732 O O . ASN A 1 97 ? 12.946 6.841 -9.674 1.00 91.94 97 ASN A O 1
ATOM 736 N N . PRO A 1 98 ? 10.799 6.889 -10.313 1.00 94.25 98 PRO A N 1
ATOM 737 C CA . PRO A 1 98 ? 10.682 8.329 -10.121 1.00 94.25 98 PRO A CA 1
ATOM 738 C C . PRO A 1 98 ? 10.705 8.687 -8.629 1.00 94.25 98 PRO A C 1
ATOM 740 O O . PRO A 1 98 ? 10.041 8.040 -7.815 1.00 94.25 98 PRO A O 1
ATOM 743 N N . LEU A 1 99 ? 11.395 9.781 -8.269 1.00 96.56 99 LEU A N 1
ATOM 744 C CA . LEU A 1 99 ? 11.478 10.259 -6.878 1.00 96.56 99 LEU A CA 1
ATOM 745 C C . LEU A 1 99 ? 10.086 10.468 -6.259 1.00 96.56 99 LEU A C 1
ATOM 747 O O . LEU A 1 99 ? 9.844 10.113 -5.108 1.00 96.56 99 LEU A O 1
ATOM 751 N N . PHE A 1 100 ? 9.154 11.011 -7.045 1.00 96.19 100 PHE A N 1
ATOM 752 C CA . PHE A 1 100 ? 7.768 11.199 -6.623 1.00 96.19 100 PHE A CA 1
ATOM 753 C C . PHE A 1 100 ? 7.109 9.881 -6.182 1.00 96.19 100 PHE A C 1
ATOM 755 O O . PHE A 1 100 ? 6.451 9.851 -5.143 1.00 96.19 100 PHE A O 1
ATOM 762 N N . GLY A 1 101 ? 7.334 8.788 -6.921 1.00 94.88 101 GLY A N 1
ATOM 763 C CA . GLY A 1 101 ? 6.789 7.469 -6.598 1.00 94.88 101 GLY A CA 1
ATOM 764 C C . GLY A 1 101 ? 7.318 6.951 -5.264 1.00 94.88 101 GLY A C 1
ATOM 765 O O . GLY A 1 101 ? 6.527 6.635 -4.373 1.00 94.88 101 GLY A O 1
ATOM 766 N N . VAL A 1 102 ? 8.646 6.966 -5.080 1.00 97.62 102 VAL A N 1
ATOM 767 C CA . VAL A 1 102 ? 9.273 6.442 -3.852 1.00 97.62 102 VAL A CA 1
ATOM 768 C C . VAL A 1 102 ? 8.948 7.260 -2.601 1.00 97.62 102 VAL A C 1
ATOM 770 O O . VAL A 1 102 ? 8.819 6.707 -1.505 1.00 97.62 102 VAL A O 1
ATOM 773 N N . VAL A 1 103 ? 8.736 8.569 -2.748 1.00 98.12 103 VAL A N 1
ATOM 774 C CA . VAL A 1 103 ? 8.276 9.432 -1.653 1.00 98.12 103 VAL A CA 1
ATOM 775 C C . VAL A 1 103 ? 6.805 9.168 -1.330 1.00 98.12 103 VAL A C 1
ATOM 777 O O . VAL A 1 103 ? 6.467 9.002 -0.158 1.00 98.12 103 VAL A O 1
ATOM 780 N N . ASN A 1 104 ? 5.930 9.075 -2.336 1.00 97.44 104 ASN A N 1
ATOM 781 C CA . ASN A 1 104 ? 4.491 8.899 -2.126 1.00 97.44 104 ASN A CA 1
ATOM 782 C C . ASN A 1 104 ? 4.159 7.587 -1.392 1.00 97.44 104 ASN A C 1
ATOM 784 O O . ASN A 1 104 ? 3.441 7.601 -0.391 1.00 97.44 104 ASN A O 1
ATOM 788 N N . GLN A 1 105 ? 4.750 6.465 -1.815 1.00 97.62 105 GLN A N 1
ATOM 789 C CA . GLN A 1 105 ? 4.609 5.181 -1.110 1.00 97.62 105 GLN A CA 1
ATOM 790 C C . GLN A 1 105 ? 5.145 5.247 0.334 1.00 97.62 105 GLN A C 1
ATOM 792 O O . GLN A 1 105 ? 4.580 4.631 1.233 1.00 97.62 105 GLN A O 1
ATOM 797 N N . THR A 1 106 ? 6.192 6.041 0.595 1.00 98.56 106 THR A N 1
ATOM 798 C CA . THR A 1 106 ? 6.760 6.204 1.944 1.00 98.56 106 THR A CA 1
ATOM 799 C C . THR A 1 106 ? 5.802 6.981 2.842 1.00 98.56 106 THR A C 1
ATOM 801 O O . THR A 1 106 ? 5.568 6.589 3.984 1.00 98.56 106 THR A O 1
ATOM 804 N N . VAL A 1 107 ? 5.187 8.047 2.322 1.00 98.62 107 VAL A N 1
ATOM 805 C CA . VAL A 1 107 ? 4.136 8.788 3.034 1.00 98.62 107 VAL A CA 1
ATOM 806 C C . VAL A 1 107 ? 2.952 7.870 3.341 1.00 98.62 107 VAL A C 1
ATOM 808 O O . VAL A 1 107 ? 2.462 7.854 4.472 1.00 98.62 107 VAL A O 1
ATOM 811 N N . PHE A 1 108 ? 2.529 7.050 2.376 1.00 98.69 108 PHE A N 1
ATOM 812 C CA . PHE A 1 108 ? 1.474 6.062 2.591 1.00 98.69 108 PHE A CA 1
ATOM 813 C C . PHE A 1 108 ? 1.858 5.025 3.662 1.00 98.69 108 PHE A C 1
ATOM 815 O O . PHE A 1 108 ? 1.067 4.761 4.569 1.00 98.69 108 PHE A O 1
ATOM 822 N N . ALA A 1 109 ? 3.095 4.518 3.646 1.00 98.75 109 ALA A N 1
ATOM 823 C CA . ALA A 1 109 ? 3.621 3.614 4.670 1.00 98.75 109 ALA A CA 1
ATOM 824 C C . ALA A 1 109 ? 3.566 4.231 6.075 1.00 98.75 109 ALA A C 1
ATOM 826 O O . ALA A 1 109 ? 3.126 3.579 7.025 1.00 98.75 109 ALA A O 1
ATOM 827 N N . VAL A 1 110 ? 3.953 5.504 6.211 1.00 98.81 110 VAL A N 1
ATOM 828 C CA . VAL A 1 110 ? 3.873 6.242 7.481 1.00 98.81 110 VAL A CA 1
ATOM 829 C C . VAL A 1 110 ? 2.427 6.337 7.966 1.00 98.81 110 VAL A C 1
ATOM 831 O O . VAL A 1 110 ? 2.163 6.079 9.142 1.00 98.81 110 VAL A O 1
ATOM 834 N N . VAL A 1 111 ? 1.474 6.639 7.076 1.00 98.69 111 VAL A N 1
ATOM 835 C CA . VAL A 1 111 ? 0.042 6.657 7.416 1.00 98.69 111 VAL A CA 1
ATOM 836 C C . VAL A 1 111 ? -0.417 5.285 7.913 1.00 98.69 111 VAL A C 1
ATOM 838 O O . VAL A 1 111 ? -1.081 5.204 8.950 1.00 98.69 111 VAL A O 1
ATOM 841 N N . LEU A 1 112 ? -0.046 4.204 7.224 1.00 98.75 112 LEU A N 1
ATOM 842 C CA . LEU A 1 112 ? -0.388 2.835 7.615 1.00 98.75 112 LEU A CA 1
ATOM 843 C C . LEU A 1 112 ? 0.174 2.490 8.997 1.00 98.75 112 LEU A C 1
ATOM 845 O O . LEU A 1 112 ? -0.576 2.108 9.894 1.00 98.75 112 LEU A O 1
ATOM 849 N N . LEU A 1 113 ? 1.470 2.697 9.215 1.00 98.75 113 LEU A N 1
ATOM 850 C CA . LEU A 1 113 ? 2.124 2.397 10.491 1.00 98.75 113 LEU A CA 1
ATOM 851 C C . LEU A 1 113 ? 1.521 3.202 11.649 1.00 98.75 113 LEU A C 1
ATOM 853 O O . LEU A 1 113 ? 1.206 2.637 12.699 1.00 98.75 113 LEU A O 1
ATOM 857 N N . ALA A 1 114 ? 1.292 4.501 11.447 1.00 98.69 114 ALA A N 1
ATOM 858 C CA . ALA A 1 114 ? 0.735 5.378 12.473 1.00 98.69 114 ALA A CA 1
ATOM 859 C C . ALA A 1 114 ? -0.715 5.015 12.839 1.00 98.69 114 ALA A C 1
ATOM 861 O O . ALA A 1 114 ? -1.130 5.151 13.993 1.00 98.69 114 ALA A O 1
ATOM 862 N N . THR A 1 115 ? -1.505 4.541 11.87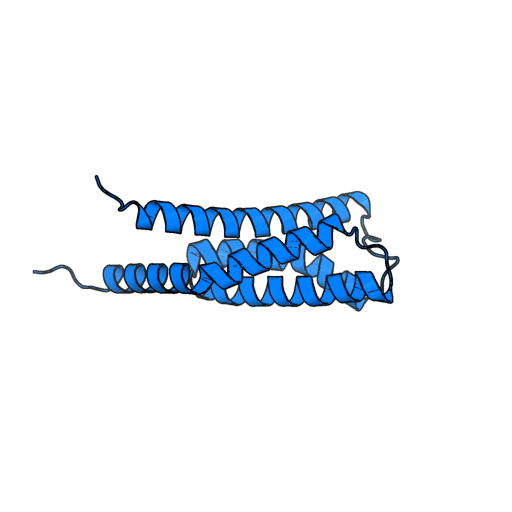2 1.00 98.56 115 THR A N 1
ATOM 863 C CA . THR A 1 115 ? -2.946 4.309 12.059 1.00 98.56 115 THR A CA 1
ATOM 864 C C . THR A 1 115 ? -3.321 2.845 12.307 1.00 98.56 115 THR A C 1
ATOM 866 O O . THR A 1 115 ? -4.420 2.576 12.811 1.00 98.56 115 THR A O 1
ATOM 869 N N . ALA A 1 116 ? -2.409 1.895 12.070 1.00 98.31 116 ALA A N 1
ATOM 870 C CA . ALA A 1 116 ? -2.639 0.465 12.280 1.00 98.31 116 ALA A CA 1
ATOM 871 C C . ALA A 1 116 ? -3.126 0.120 13.703 1.00 98.31 116 ALA A C 1
ATOM 873 O O . ALA A 1 116 ? -4.116 -0.612 13.818 1.00 98.31 116 ALA A O 1
ATOM 874 N N . PRO A 1 117 ? -2.555 0.664 14.804 1.00 97.88 117 PRO A N 1
ATOM 875 C CA . PRO A 1 117 ? -3.036 0.351 16.151 1.00 97.88 117 PRO A CA 1
ATOM 876 C C . PRO A 1 117 ? -4.476 0.818 16.396 1.00 97.88 117 PRO A C 1
ATOM 878 O O . PRO A 1 117 ? -5.247 0.145 17.086 1.00 97.88 117 PRO A O 1
ATOM 881 N N . ALA A 1 118 ? -4.862 1.967 15.831 1.00 96.50 118 ALA A N 1
ATOM 882 C CA . ALA A 1 118 ? -6.215 2.501 15.958 1.00 96.50 118 ALA A CA 1
ATOM 883 C C . ALA A 1 118 ? -7.230 1.616 15.222 1.00 96.50 118 ALA A C 1
ATOM 885 O O . ALA A 1 118 ? -8.259 1.249 15.799 1.00 96.50 118 ALA A O 1
ATOM 886 N N . LEU A 1 119 ? -6.907 1.219 13.988 1.00 96.75 119 LEU A N 1
ATOM 887 C CA . LEU A 1 119 ? -7.752 0.354 13.170 1.00 96.75 119 LEU A CA 1
ATOM 888 C C . LEU A 1 119 ? -7.862 -1.060 13.769 1.00 96.75 119 LEU A C 1
ATOM 890 O O . LEU A 1 119 ? -8.955 -1.626 13.850 1.00 96.75 119 LEU A O 1
ATOM 894 N N . TRP A 1 120 ? -6.759 -1.593 14.304 1.00 97.75 120 TRP A N 1
ATOM 895 C CA . TRP A 1 120 ? -6.722 -2.890 14.981 1.00 97.75 120 TRP A CA 1
ATOM 896 C C . TRP A 1 120 ? -7.645 -2.943 16.201 1.00 97.75 120 TRP A C 1
ATOM 898 O O . TRP A 1 120 ? -8.442 -3.879 16.349 1.00 97.75 120 TRP A O 1
ATOM 908 N N . ARG A 1 121 ? -7.567 -1.924 17.069 1.00 96.19 121 ARG A N 1
ATOM 909 C CA . ARG A 1 121 ? -8.431 -1.803 18.253 1.00 96.19 121 ARG A CA 1
ATOM 910 C C . ARG A 1 121 ? -9.899 -1.676 17.859 1.00 96.19 121 ARG A C 1
ATOM 912 O O . ARG A 1 121 ? -10.733 -2.379 18.421 1.00 96.19 121 ARG A O 1
ATOM 919 N N . TRP A 1 122 ? -10.211 -0.859 16.856 1.00 95.12 122 TRP A N 1
ATOM 920 C CA . TRP A 1 122 ? -11.585 -0.701 16.377 1.00 95.12 122 TRP A CA 1
ATOM 921 C C . TRP A 1 122 ? -12.183 -2.016 15.866 1.00 95.12 122 TRP A C 1
ATOM 923 O O . TRP A 1 122 ? -13.281 -2.409 16.266 1.00 95.12 122 TRP A O 1
ATOM 933 N N . PHE A 1 123 ? -11.433 -2.756 15.048 1.00 94.56 123 PHE A N 1
ATOM 934 C CA . PHE A 1 123 ? -11.869 -4.057 14.549 1.00 94.56 123 PHE A CA 1
ATOM 935 C C . PHE A 1 123 ? -12.003 -5.109 15.650 1.00 94.56 123 PHE A C 1
ATOM 937 O O . PHE A 1 123 ? -12.884 -5.965 15.560 1.00 94.56 123 PHE A O 1
ATOM 944 N N . ARG A 1 124 ? -11.175 -5.044 16.700 1.00 93.69 124 ARG A N 1
ATOM 945 C CA . ARG A 1 124 ? -11.318 -5.889 17.891 1.00 93.69 124 ARG A CA 1
ATOM 946 C C . ARG A 1 124 ? -12.634 -5.639 18.611 1.00 93.69 124 ARG A C 1
ATOM 948 O O . ARG A 1 124 ? -13.393 -6.586 18.789 1.00 93.69 124 ARG A O 1
ATOM 955 N N . SER A 1 125 ? -12.915 -4.389 18.957 1.00 90.44 125 SER A N 1
ATOM 956 C CA . SER A 1 125 ? -14.132 -4.031 19.684 1.00 90.44 125 SER A CA 1
ATOM 957 C C . SER A 1 125 ? -15.391 -4.390 18.891 1.00 90.44 125 SER A C 1
ATOM 959 O O . SER A 1 125 ? -16.323 -4.965 19.445 1.00 90.44 125 SER A O 1
ATOM 961 N N . ALA A 1 126 ? -15.394 -4.147 17.575 1.00 86.75 126 ALA A N 1
ATOM 962 C CA . ALA A 1 126 ? -16.522 -4.496 16.712 1.00 86.75 126 ALA A CA 1
ATOM 963 C C . ALA A 1 126 ? -16.769 -6.016 16.620 1.00 86.75 126 ALA A C 1
ATOM 965 O O . ALA A 1 126 ? -17.913 -6.453 16.501 1.00 86.75 126 ALA A O 1
ATOM 966 N N . GLN A 1 127 ? -15.712 -6.835 16.659 1.00 86.81 127 GLN A N 1
ATOM 967 C CA . GLN A 1 127 ? -15.828 -8.299 16.685 1.00 86.81 127 GLN A CA 1
ATOM 968 C C . GLN A 1 127 ? -16.348 -8.801 18.036 1.00 86.81 127 GLN A C 1
ATOM 970 O O . GLN A 1 127 ? -17.224 -9.659 18.069 1.00 86.81 127 GLN A O 1
ATOM 975 N N . GLU A 1 128 ? -15.843 -8.253 19.142 1.00 89.38 128 GLU A N 1
ATOM 976 C CA . GLU A 1 128 ? -16.283 -8.611 20.496 1.00 89.38 128 GLU A CA 1
ATOM 977 C C . GLU A 1 128 ? -17.762 -8.267 20.717 1.00 89.38 128 GLU A C 1
ATOM 979 O O . GLU A 1 128 ? -18.501 -9.092 21.244 1.00 89.38 128 GLU A O 1
ATOM 984 N N . GLN A 1 129 ? -18.228 -7.107 20.242 1.00 86.44 129 GLN A N 1
ATOM 985 C CA . GLN A 1 129 ? -19.645 -6.727 20.300 1.00 86.44 129 GLN A CA 1
ATOM 986 C C . GLN A 1 129 ? -20.547 -7.688 19.517 1.00 86.44 129 GLN A C 1
ATOM 988 O O . GLN A 1 129 ? -21.579 -8.098 20.033 1.00 86.44 129 GLN A O 1
ATOM 993 N N . ARG A 1 130 ? -20.144 -8.097 18.304 1.00 85.88 130 ARG A N 1
ATOM 994 C CA . ARG A 1 130 ? -20.908 -9.058 17.485 1.00 85.88 130 ARG A CA 1
ATOM 995 C C . ARG A 1 130 ? -21.015 -10.452 18.108 1.00 85.88 130 ARG A C 1
ATOM 997 O O . ARG A 1 130 ? -21.921 -11.191 17.751 1.00 85.88 130 ARG A O 1
ATOM 1004 N N . ARG A 1 131 ? -20.079 -10.827 18.985 1.00 88.00 131 ARG A N 1
ATOM 1005 C CA . ARG A 1 131 ? -20.046 -12.142 19.647 1.00 88.00 131 ARG A CA 1
ATOM 1006 C C . ARG A 1 131 ? -20.820 -12.185 20.967 1.00 88.00 131 ARG A C 1
ATOM 1008 O O . ARG A 1 131 ? -20.987 -13.272 21.508 1.00 88.00 131 ARG A O 1
ATOM 1015 N N . ARG A 1 132 ? -21.251 -11.042 21.517 1.00 85.56 132 ARG A N 1
ATOM 1016 C CA . ARG A 1 132 ? -22.030 -11.022 22.764 1.00 85.56 132 ARG A CA 1
ATOM 1017 C C . ARG A 1 132 ? -23.453 -11.539 22.498 1.00 85.56 132 ARG A C 1
ATOM 1019 O O . ARG A 1 132 ? -24.083 -11.042 21.565 1.00 85.56 132 ARG A O 1
ATOM 1026 N N . PRO A 1 133 ? -23.963 -12.503 23.287 1.00 78.50 133 PRO A N 1
ATOM 1027 C CA . PRO A 1 133 ? -25.347 -12.953 23.166 1.00 78.50 133 PRO A CA 1
ATOM 1028 C C . PRO A 1 133 ? -26.332 -11.819 23.519 1.00 78.50 133 PRO A C 1
ATOM 1030 O O . PRO A 1 133 ? -25.969 -10.933 24.302 1.00 78.50 133 PRO A O 1
ATOM 1033 N N . PRO A 1 134 ? -27.560 -11.820 22.958 1.00 76.12 134 PRO A N 1
ATOM 1034 C CA . PRO A 1 134 ? -28.608 -10.881 23.357 1.00 76.12 134 PRO A CA 1
ATOM 1035 C C . PRO A 1 134 ? -28.874 -11.010 24.861 1.00 76.12 134 PRO A C 1
ATOM 1037 O O . PRO A 1 134 ? -28.931 -12.127 25.373 1.00 76.12 134 PRO A O 1
ATOM 1040 N N . GLN A 1 135 ? -29.009 -9.889 25.573 1.00 74.69 135 GLN A N 1
ATOM 1041 C CA . GLN A 1 135 ? -29.450 -9.921 26.969 1.00 74.69 135 GLN A CA 1
ATOM 1042 C C . GLN A 1 135 ? -30.919 -10.366 26.978 1.00 74.69 135 GLN A C 1
ATOM 1044 O O . GLN A 1 135 ? -31.745 -9.707 26.346 1.00 74.69 135 GLN A O 1
ATOM 1049 N N . ALA A 1 136 ? -31.180 -11.524 27.592 1.00 65.44 136 ALA A N 1
ATOM 1050 C CA . ALA A 1 136 ? -32.510 -12.101 27.782 1.00 65.44 136 ALA A CA 1
ATOM 1051 C C . ALA A 1 136 ? -33.212 -11.476 28.990 1.00 65.44 136 ALA A C 1
ATOM 1053 O O . ALA A 1 136 ? -32.495 -11.149 29.966 1.00 65.44 136 ALA A O 1
#

Organism: NCBI:txid1048394

Foldseek 3Di:
DDPDVLNVVLVVLLVLLLVVLVVLLVVLVVLCVVQPPCRVVVDDPVVVVLSNCSNVLSVVLNVCCVPVNLVSLVSSLVSLVVVLVVLVCCCVPPNPRDPVRSVVSVVSNVSSVVCSVVSVVVVVVVVVVVPDDPDD

Secondary structure (DSSP, 8-state):
----HHHHHHHHHHHHHHHHHHHHHHHHHHHHHHHGGGTTTTS-HHHHHHHHHHHHHHHHHHHHHHHSTHHHHHHHHHHHHHHHHHHHHHHHHT--S-HHHHHHHHHHHHHHHHHHHHHHHHHHHHHHHHHSPPP-

pLDDT: mean 94.56, std 8.59, range [43.62, 98.88]